Protein AF-A0A928YFD0-F1 (afdb_monomer_lite)

Structure (mmCIF, N/CA/C/O backbone):
data_AF-A0A928YFD0-F1
#
_entry.id   AF-A0A928YFD0-F1
#
loop_
_atom_site.group_PDB
_atom_site.id
_atom_site.type_symbol
_atom_site.label_atom_id
_atom_site.label_alt_id
_atom_site.label_comp_id
_atom_site.label_asym_id
_atom_site.label_entity_id
_atom_site.label_seq_id
_atom_site.pdbx_PDB_ins_code
_atom_site.Cartn_x
_atom_site.Cartn_y
_atom_site.Cartn_z
_atom_site.occupancy
_atom_site.B_iso_or_equiv
_atom_site.auth_seq_id
_atom_site.auth_comp_id
_atom_site.auth_asym_id
_atom_site.auth_atom_id
_atom_site.pdbx_PDB_model_num
ATOM 1 N N . MET A 1 1 ? -4.974 10.019 -12.663 1.00 79.12 1 MET A N 1
ATOM 2 C CA . MET A 1 1 ? -3.535 9.617 -12.664 1.00 79.12 1 MET A CA 1
ATOM 3 C C . MET A 1 1 ? -2.665 10.546 -11.810 1.00 79.12 1 MET A C 1
ATOM 5 O O . MET A 1 1 ? -2.589 11.737 -12.089 1.00 79.12 1 MET A O 1
ATOM 9 N N . LEU A 1 2 ? -1.956 10.011 -10.811 1.00 86.56 2 LEU A N 1
ATOM 10 C CA . LEU A 1 2 ? -1.112 10.767 -9.872 1.00 86.56 2 LEU A CA 1
ATOM 11 C C . LEU A 1 2 ? 0.348 10.316 -9.933 1.00 86.56 2 LEU A C 1
ATOM 13 O O . LEU A 1 2 ? 0.628 9.121 -9.943 1.00 86.56 2 LEU A O 1
ATOM 17 N N . ARG A 1 3 ? 1.302 11.253 -9.910 1.00 89.12 3 ARG A N 1
ATOM 18 C CA . ARG A 1 3 ? 2.733 10.918 -9.855 1.00 89.12 3 ARG A CA 1
ATOM 19 C C . ARG A 1 3 ? 3.267 11.032 -8.433 1.00 89.12 3 ARG A C 1
ATOM 21 O O . ARG A 1 3 ? 3.306 12.124 -7.868 1.00 89.12 3 ARG A O 1
ATOM 28 N N . VAL A 1 4 ? 3.721 9.910 -7.876 1.00 86.94 4 VAL A N 1
ATOM 29 C CA . VAL A 1 4 ? 4.256 9.832 -6.512 1.00 86.94 4 VAL A CA 1
ATOM 30 C C . VAL A 1 4 ? 5.444 8.870 -6.463 1.00 86.94 4 VAL A C 1
ATOM 32 O O . VAL A 1 4 ? 5.404 7.786 -7.037 1.00 86.94 4 VAL A O 1
ATOM 35 N N . GLY A 1 5 ? 6.534 9.271 -5.798 1.00 78.81 5 GLY A N 1
ATOM 36 C CA . GLY A 1 5 ? 7.722 8.420 -5.628 1.00 78.81 5 GLY A CA 1
ATOM 37 C C . GLY A 1 5 ? 8.391 7.996 -6.942 1.00 78.81 5 GLY A C 1
ATOM 38 O O . GLY A 1 5 ? 9.007 6.939 -7.001 1.00 78.81 5 GLY A O 1
ATOM 39 N N . GLY A 1 6 ? 8.234 8.791 -8.006 1.00 85.38 6 GLY A N 1
ATOM 40 C CA . GLY A 1 6 ? 8.763 8.482 -9.338 1.00 85.38 6 GLY A CA 1
ATOM 41 C C . GLY A 1 6 ? 7.890 7.543 -10.179 1.00 85.38 6 GLY A C 1
ATOM 42 O O . GLY A 1 6 ? 8.247 7.278 -11.323 1.00 85.38 6 GLY A O 1
ATOM 43 N N . ARG A 1 7 ? 6.741 7.086 -9.664 1.00 87.06 7 ARG A N 1
ATOM 44 C CA . ARG A 1 7 ? 5.787 6.216 -10.370 1.00 87.06 7 ARG A CA 1
ATOM 45 C C . ARG A 1 7 ? 4.456 6.922 -10.618 1.00 87.06 7 ARG A C 1
ATOM 47 O O . ARG A 1 7 ? 4.135 7.908 -9.956 1.00 87.06 7 ARG A O 1
ATOM 54 N N . ILE A 1 8 ? 3.706 6.409 -11.590 1.00 89.75 8 ILE A N 1
ATOM 55 C CA . ILE A 1 8 ? 2.356 6.868 -11.920 1.00 89.75 8 ILE A CA 1
ATOM 56 C C . ILE A 1 8 ? 1.364 5.887 -11.302 1.00 89.75 8 ILE A C 1
ATOM 58 O O . ILE A 1 8 ? 1.411 4.690 -11.572 1.00 89.75 8 ILE A O 1
ATOM 62 N N . PHE A 1 9 ? 0.476 6.414 -10.473 1.00 89.81 9 PHE A N 1
ATOM 63 C CA . PHE A 1 9 ? -0.692 5.733 -9.949 1.00 89.81 9 PHE A CA 1
ATOM 64 C C . PHE A 1 9 ? -1.865 6.081 -10.859 1.00 89.81 9 PHE A C 1
ATOM 66 O O . PHE A 1 9 ? -2.338 7.221 -10.865 1.00 89.81 9 PHE A O 1
ATOM 73 N N . SER A 1 10 ? -2.284 5.127 -11.689 1.00 90.81 10 SER A N 1
ATOM 74 C CA . SER A 1 10 ? -3.510 5.278 -12.467 1.00 90.81 10 SER A CA 1
ATOM 75 C C . SER A 1 10 ? -4.729 5.199 -11.556 1.00 90.81 10 SER A C 1
ATOM 77 O O . SER A 1 10 ? -4.655 4.710 -10.426 1.00 90.81 10 SER A O 1
ATOM 79 N N . ASP A 1 11 ? -5.859 5.671 -12.063 1.00 89.25 11 ASP A N 1
ATOM 80 C CA . ASP A 1 11 ? -7.109 5.658 -11.312 1.00 89.25 11 ASP A CA 1
ATOM 81 C C . ASP A 1 11 ? -7.559 4.211 -11.021 1.00 89.25 11 ASP A C 1
ATOM 83 O O . ASP A 1 11 ? -8.072 3.938 -9.939 1.00 89.25 11 ASP A O 1
ATOM 87 N N . ASP A 1 12 ? -7.220 3.246 -11.888 1.00 90.00 12 ASP A N 1
ATOM 88 C CA . ASP A 1 12 ? -7.400 1.807 -11.633 1.00 90.00 12 ASP A CA 1
ATOM 89 C C . ASP A 1 12 ? -6.579 1.299 -10.443 1.00 90.00 12 ASP A C 1
ATOM 91 O O . ASP A 1 12 ? -7.076 0.528 -9.621 1.00 90.00 12 ASP A O 1
ATOM 95 N N . VAL A 1 13 ? -5.318 1.734 -10.324 1.00 89.25 13 VAL A N 1
ATOM 96 C CA . VAL A 1 13 ? -4.456 1.3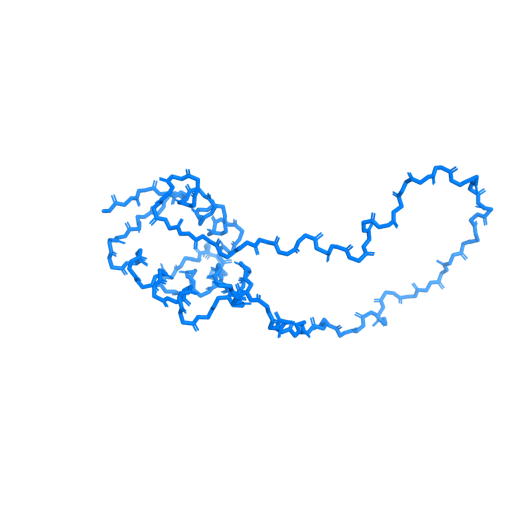50 -9.195 1.00 89.25 13 VAL A CA 1
ATOM 97 C C . VAL A 1 13 ? -5.000 1.945 -7.900 1.00 89.25 13 VAL A C 1
ATOM 99 O O . VAL A 1 13 ? -5.044 1.251 -6.886 1.00 89.25 13 VAL A O 1
ATOM 102 N N . ILE A 1 14 ? -5.447 3.202 -7.931 1.00 89.69 14 ILE A N 1
ATOM 103 C CA . ILE A 1 14 ? -6.050 3.882 -6.776 1.00 89.69 14 ILE A CA 1
ATOM 104 C C . ILE A 1 14 ? -7.347 3.181 -6.363 1.00 89.69 14 ILE A C 1
ATOM 106 O O . ILE A 1 14 ? -7.533 2.882 -5.183 1.00 89.69 14 ILE A O 1
ATOM 110 N N . LYS A 1 15 ? -8.214 2.853 -7.326 1.00 90.31 15 LYS A N 1
ATOM 111 C CA . LYS A 1 15 ? -9.460 2.119 -7.088 1.00 90.31 15 LYS A CA 1
ATOM 112 C C . LYS A 1 15 ? -9.186 0.753 -6.464 1.00 90.31 15 LYS A C 1
ATOM 114 O O . LYS A 1 15 ? -9.728 0.447 -5.406 1.00 90.31 15 LYS A O 1
ATOM 119 N N . ARG A 1 16 ? -8.278 -0.029 -7.055 1.00 91.56 16 ARG A N 1
ATOM 120 C CA . ARG A 1 16 ? -7.877 -1.346 -6.539 1.00 91.56 16 ARG A CA 1
ATOM 121 C C . ARG A 1 16 ? -7.303 -1.258 -5.126 1.00 91.56 16 ARG A C 1
ATOM 123 O O . ARG A 1 16 ? -7.573 -2.120 -4.289 1.00 91.56 16 ARG A O 1
ATOM 130 N N . LEU A 1 17 ? -6.513 -0.223 -4.850 1.00 89.44 17 LEU A N 1
ATOM 131 C CA . LEU A 1 17 ? -5.947 0.014 -3.529 1.00 89.44 17 LEU A CA 1
ATOM 132 C C . LEU A 1 17 ? -7.048 0.299 -2.505 1.00 89.44 17 LEU A C 1
ATOM 134 O O . LEU A 1 17 ? -7.080 -0.347 -1.459 1.00 89.44 17 LEU A O 1
ATOM 138 N N . SER A 1 18 ? -7.971 1.204 -2.827 1.00 88.12 18 SER A N 1
ATOM 139 C CA . SER A 1 18 ? -9.117 1.536 -1.976 1.00 88.12 18 SER A CA 1
ATOM 140 C C . SER A 1 18 ? -10.010 0.321 -1.713 1.00 88.12 18 SER A C 1
ATOM 142 O O . SER A 1 18 ? -10.350 0.060 -0.562 1.00 88.12 18 SER A O 1
ATOM 144 N N . GLU A 1 19 ? -10.316 -0.478 -2.737 1.00 89.75 19 GLU A N 1
ATOM 145 C CA . GLU A 1 19 ? -11.061 -1.737 -2.590 1.00 89.75 19 GLU A CA 1
ATOM 146 C C . GLU A 1 19 ? -10.341 -2.728 -1.672 1.00 89.75 19 GLU A C 1
ATOM 148 O O . GLU A 1 19 ? -10.974 -3.398 -0.862 1.00 89.75 19 GLU A O 1
ATOM 153 N N . THR A 1 20 ? -9.015 -2.821 -1.768 1.00 89.06 20 THR A N 1
ATOM 154 C CA . THR A 1 20 ? -8.225 -3.730 -0.923 1.00 89.06 20 THR A CA 1
ATOM 155 C C . THR A 1 20 ? -8.236 -3.284 0.536 1.00 89.06 20 THR A C 1
ATOM 157 O O . THR A 1 20 ? -8.384 -4.113 1.427 1.00 89.06 20 THR A O 1
ATOM 160 N N . ILE A 1 21 ? -8.143 -1.976 0.792 1.00 85.94 21 ILE A N 1
ATOM 161 C CA . ILE A 1 21 ? -8.263 -1.430 2.151 1.00 85.94 21 ILE A CA 1
ATOM 162 C C . ILE A 1 21 ? -9.665 -1.668 2.718 1.00 85.94 21 ILE A C 1
ATOM 164 O O . ILE A 1 21 ? -9.793 -1.987 3.896 1.00 85.94 21 ILE A O 1
ATOM 168 N N . GLN A 1 22 ? -10.710 -1.528 1.898 1.00 84.62 22 GLN A N 1
ATOM 169 C CA . GLN A 1 22 ? -12.088 -1.786 2.322 1.00 84.62 22 GLN A CA 1
ATOM 170 C C . GLN A 1 22 ? -12.342 -3.270 2.603 1.00 84.62 22 GLN A C 1
ATOM 172 O O . GLN A 1 22 ? -13.028 -3.593 3.568 1.00 84.62 22 GLN A O 1
ATOM 177 N N . LYS A 1 23 ? -11.780 -4.170 1.787 1.00 86.00 23 LYS A N 1
ATOM 178 C CA . LYS A 1 23 ? -11.885 -5.624 1.982 1.00 86.00 23 LYS A CA 1
ATOM 179 C C . LYS A 1 23 ? -11.131 -6.096 3.221 1.00 86.00 23 LYS A C 1
ATOM 181 O O . LYS A 1 23 ? -11.613 -6.971 3.929 1.00 86.00 23 LYS A O 1
ATOM 186 N N . GLU A 1 24 ? -9.960 -5.521 3.482 1.00 82.81 24 GLU A N 1
ATOM 187 C CA . GLU A 1 24 ? -9.087 -5.919 4.586 1.00 82.81 24 GLU A CA 1
ATOM 188 C C . GLU A 1 24 ? -8.640 -4.695 5.409 1.00 82.81 24 GLU A C 1
ATOM 190 O O . GLU A 1 24 ? -7.482 -4.274 5.340 1.00 82.81 24 GLU A O 1
ATOM 195 N N . PRO A 1 25 ? -9.517 -4.117 6.249 1.00 73.25 25 PRO A N 1
ATOM 196 C CA . PRO A 1 25 ? -9.170 -2.946 7.060 1.00 73.25 25 PRO A CA 1
ATOM 197 C C . PRO A 1 25 ? -8.086 -3.244 8.113 1.00 73.25 25 PRO A C 1
ATOM 199 O O . PRO A 1 25 ? -7.347 -2.344 8.517 1.00 73.25 25 PRO A O 1
ATOM 202 N N . CYS A 1 26 ? -7.936 -4.512 8.518 1.00 73.44 26 CYS A N 1
ATOM 203 C CA . CYS A 1 26 ? -6.861 -4.996 9.396 1.00 73.44 26 CYS A CA 1
ATOM 204 C C . CYS A 1 26 ? -5.508 -5.168 8.678 1.00 73.44 26 CYS A C 1
ATOM 206 O O . CYS A 1 26 ? -4.505 -5.524 9.308 1.00 73.44 26 CYS A O 1
ATOM 208 N N . LEU A 1 27 ? -5.435 -4.924 7.366 1.00 80.00 27 LEU A N 1
ATOM 209 C CA . LEU A 1 27 ? -4.203 -5.100 6.616 1.00 80.00 27 LEU A CA 1
ATOM 210 C C . LEU A 1 27 ? -3.142 -4.100 7.087 1.00 80.00 27 LEU A C 1
ATOM 212 O O . LEU A 1 27 ? -3.270 -2.879 6.965 1.00 80.00 27 LEU A O 1
ATOM 216 N N . SER A 1 28 ? -2.029 -4.625 7.602 1.00 79.19 28 SER A N 1
ATOM 217 C CA . SER A 1 28 ? -0.909 -3.772 7.997 1.00 79.19 28 SER A CA 1
ATOM 218 C C . SER A 1 28 ? -0.396 -2.962 6.800 1.00 79.19 28 SER A C 1
ATOM 220 O O . SER A 1 28 ? -0.250 -3.485 5.691 1.00 79.19 28 SER A O 1
ATO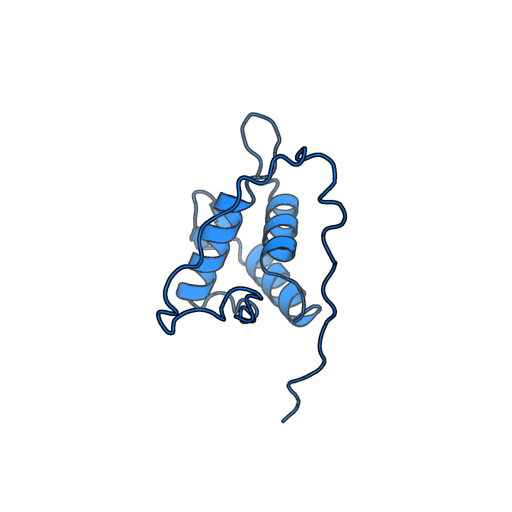M 222 N N . ARG A 1 29 ? 0.010 -1.708 7.042 1.00 81.00 29 ARG A N 1
ATOM 223 C CA . ARG A 1 29 ? 0.614 -0.849 6.003 1.00 81.00 29 ARG A CA 1
ATOM 224 C C . ARG A 1 29 ? 1.811 -1.503 5.298 1.00 81.00 29 ARG A C 1
ATOM 226 O O . ARG A 1 29 ? 2.085 -1.169 4.153 1.00 81.00 29 ARG A O 1
ATOM 233 N N . ARG A 1 30 ? 2.511 -2.432 5.968 1.00 83.81 30 ARG A N 1
ATOM 234 C CA . ARG A 1 30 ? 3.627 -3.206 5.397 1.00 83.81 30 ARG A CA 1
ATOM 235 C C . ARG A 1 30 ? 3.153 -4.254 4.385 1.00 83.81 30 ARG A C 1
ATOM 237 O O . ARG A 1 30 ? 3.725 -4.347 3.304 1.00 83.81 30 ARG A O 1
ATOM 244 N N . LYS A 1 31 ? 2.111 -5.026 4.720 1.00 85.62 31 LYS A N 1
ATOM 245 C CA . LYS A 1 31 ? 1.506 -5.987 3.781 1.00 85.62 31 LYS A CA 1
ATOM 246 C C . LYS A 1 31 ? 0.919 -5.244 2.576 1.00 85.62 31 LYS A C 1
ATOM 248 O O . LYS A 1 31 ? 1.225 -5.609 1.447 1.00 85.62 31 LYS A O 1
ATOM 253 N N . LEU A 1 32 ? 0.211 -4.135 2.810 1.00 87.88 32 LEU A N 1
ATOM 254 C CA . LEU A 1 32 ? -0.320 -3.290 1.737 1.00 87.88 32 LEU A CA 1
ATOM 255 C C . LEU A 1 32 ? 0.785 -2.751 0.812 1.00 87.88 32 LEU A C 1
ATOM 257 O O . LEU A 1 32 ? 0.667 -2.876 -0.402 1.00 87.88 32 LEU A O 1
ATOM 261 N N . SER A 1 33 ? 1.887 -2.207 1.352 1.00 87.75 33 SER A N 1
ATOM 262 C CA . SER A 1 33 ? 2.992 -1.714 0.512 1.00 87.75 33 SER A CA 1
ATOM 263 C C . SER A 1 33 ? 3.624 -2.809 -0.339 1.00 87.75 33 SER A C 1
ATOM 265 O O . SER A 1 33 ? 4.018 -2.550 -1.471 1.00 87.75 33 SER A O 1
ATOM 267 N N . ARG A 1 34 ? 3.706 -4.036 0.184 1.00 88.81 34 ARG A N 1
ATOM 268 C CA . ARG A 1 34 ? 4.240 -5.171 -0.566 1.00 88.81 34 ARG A CA 1
ATOM 269 C C . ARG A 1 34 ? 3.317 -5.570 -1.718 1.00 88.81 34 ARG A C 1
ATOM 271 O O . ARG A 1 34 ? 3.800 -5.698 -2.835 1.00 88.81 34 ARG A O 1
ATOM 278 N N . LEU A 1 35 ? 2.010 -5.678 -1.469 1.00 90.62 35 LEU A N 1
ATOM 279 C CA . LEU A 1 35 ? 1.022 -5.972 -2.512 1.00 90.62 35 LEU A CA 1
ATOM 280 C C . LEU A 1 35 ? 1.044 -4.921 -3.626 1.00 90.62 35 LEU A C 1
ATOM 282 O O . LEU A 1 35 ? 1.096 -5.268 -4.800 1.00 90.62 35 LEU A O 1
ATOM 286 N N . VAL A 1 36 ? 1.078 -3.635 -3.267 1.00 90.06 36 VAL A N 1
ATOM 287 C CA . VAL A 1 36 ? 1.134 -2.545 -4.252 1.00 90.06 36 VAL A CA 1
ATOM 288 C C . VAL A 1 36 ? 2.450 -2.571 -5.035 1.00 90.06 36 VAL A C 1
ATOM 290 O O . VAL A 1 36 ? 2.438 -2.386 -6.252 1.00 90.06 36 VAL A O 1
ATOM 293 N N . CYS A 1 37 ? 3.580 -2.845 -4.371 1.00 90.94 37 CYS A N 1
ATOM 294 C CA . CYS A 1 37 ? 4.851 -3.083 -5.054 1.00 90.94 37 CYS A CA 1
ATOM 295 C C . CYS A 1 37 ? 4.746 -4.223 -6.073 1.00 90.94 37 CYS A C 1
ATOM 297 O O . CYS A 1 37 ? 5.282 -4.093 -7.165 1.00 90.94 37 CYS A O 1
ATOM 299 N N . GLU A 1 38 ? 4.078 -5.324 -5.735 1.00 91.12 38 GLU A N 1
ATOM 300 C CA . GLU A 1 38 ? 3.904 -6.467 -6.635 1.00 91.12 38 GLU A CA 1
ATOM 301 C C . GLU A 1 38 ? 2.969 -6.131 -7.809 1.00 91.12 38 GLU A C 1
ATOM 303 O O . GLU A 1 38 ? 3.308 -6.421 -8.952 1.00 91.12 38 GLU A O 1
ATOM 308 N N . TRP A 1 39 ? 1.844 -5.445 -7.572 1.00 91.69 39 TRP A N 1
ATOM 309 C CA . TRP A 1 39 ? 0.899 -5.060 -8.634 1.00 91.69 39 TRP A CA 1
ATOM 310 C C . TRP A 1 39 ? 1.502 -4.126 -9.679 1.00 91.69 39 TRP A C 1
ATOM 312 O O . TRP A 1 39 ? 1.138 -4.196 -10.849 1.00 91.69 39 TRP A O 1
ATOM 322 N N . MET A 1 40 ? 2.390 -3.232 -9.250 1.00 88.56 40 MET A N 1
ATOM 323 C CA . MET A 1 40 ? 3.039 -2.250 -10.121 1.00 88.56 40 MET A CA 1
ATOM 324 C C . MET A 1 40 ? 4.402 -2.718 -10.649 1.00 88.56 40 MET A C 1
ATOM 326 O O . MET A 1 40 ? 5.117 -1.917 -11.256 1.00 88.56 40 MET A O 1
ATOM 330 N N . ASP A 1 41 ? 4.786 -3.963 -10.345 1.00 89.69 41 ASP A N 1
ATOM 331 C CA . ASP A 1 41 ? 6.132 -4.513 -10.536 1.00 89.69 41 ASP A CA 1
ATOM 332 C C . ASP A 1 41 ? 7.239 -3.527 -10.110 1.00 89.69 41 ASP A C 1
ATOM 334 O O . ASP A 1 41 ? 8.226 -3.251 -10.797 1.00 89.69 41 ASP A O 1
ATOM 338 N N . TRP A 1 42 ? 7.036 -2.909 -8.946 1.00 90.69 42 TRP A N 1
ATOM 339 C CA . TRP A 1 42 ? 7.914 -1.879 -8.417 1.00 90.69 42 TRP A CA 1
ATOM 340 C C . TRP A 1 42 ? 9.141 -2.508 -7.755 1.00 90.69 42 TRP A C 1
ATOM 342 O O . TRP A 1 42 ? 9.236 -2.654 -6.529 1.00 90.69 42 TRP A O 1
ATOM 352 N N . ARG A 1 43 ? 10.112 -2.845 -8.603 1.00 90.75 43 ARG A N 1
ATOM 353 C CA . ARG A 1 43 ? 11.386 -3.470 -8.241 1.00 90.75 43 ARG A CA 1
ATOM 354 C C . ARG A 1 43 ? 12.578 -2.550 -8.495 1.00 90.75 43 ARG A C 1
ATOM 356 O O . ARG A 1 43 ? 12.503 -1.602 -9.272 1.00 90.75 43 ARG A O 1
ATOM 363 N N . ASN A 1 44 ? 13.674 -2.808 -7.786 1.00 87.25 44 ASN A N 1
ATOM 364 C CA . ASN A 1 44 ? 14.966 -2.177 -8.044 1.00 87.25 44 ASN A CA 1
ATOM 365 C C . ASN A 1 44 ? 15.725 -2.906 -9.171 1.00 87.25 44 ASN A C 1
ATOM 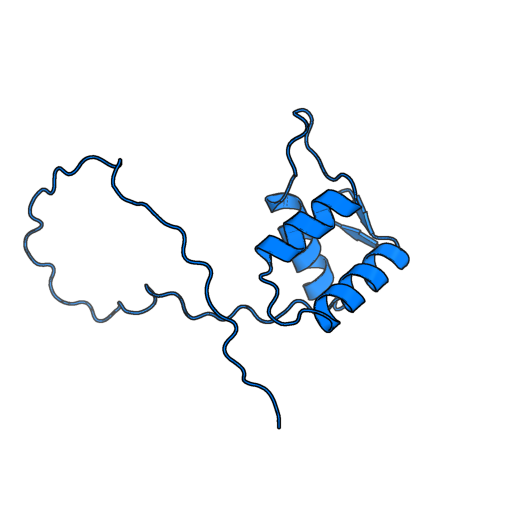367 O O . ASN A 1 44 ? 15.274 -3.937 -9.663 1.00 87.25 44 ASN A O 1
ATOM 371 N N . GLN A 1 45 ? 16.915 -2.408 -9.524 1.00 84.81 45 GLN A N 1
ATOM 372 C CA . GLN A 1 45 ? 17.795 -3.015 -10.537 1.00 84.81 45 GLN A CA 1
ATOM 373 C C . GLN A 1 45 ? 18.135 -4.492 -10.254 1.00 84.81 45 GLN A C 1
ATOM 375 O O . GLN A 1 45 ? 18.395 -5.257 -11.172 1.00 84.81 45 GLN A O 1
ATOM 380 N N . ALA A 1 46 ? 18.120 -4.897 -8.981 1.00 88.06 46 ALA A N 1
ATOM 381 C CA . ALA A 1 46 ? 18.378 -6.264 -8.537 1.00 88.06 46 ALA A CA 1
ATOM 382 C C . ALA A 1 46 ? 17.102 -7.132 -8.453 1.00 88.06 46 ALA A C 1
ATOM 384 O O . ALA A 1 46 ? 17.132 -8.208 -7.861 1.00 88.06 46 ALA A O 1
ATOM 385 N N . GLY A 1 47 ? 15.957 -6.656 -8.959 1.00 86.81 47 GLY A N 1
ATOM 386 C CA . GLY A 1 47 ? 14.682 -7.385 -8.953 1.00 86.81 47 GLY A CA 1
ATOM 387 C C . GLY A 1 47 ? 13.975 -7.459 -7.591 1.00 86.81 47 GLY A C 1
ATOM 388 O O . GLY A 1 47 ? 12.940 -8.117 -7.458 1.00 86.81 47 GLY A O 1
ATOM 389 N N . ARG A 1 48 ? 14.485 -6.780 -6.558 1.00 87.44 48 ARG A N 1
ATOM 390 C CA . ARG A 1 48 ? 13.876 -6.747 -5.218 1.00 87.44 48 ARG A CA 1
ATOM 391 C C . ARG A 1 48 ? 12.790 -5.679 -5.141 1.00 87.44 48 ARG A C 1
ATOM 393 O O . ARG A 1 48 ? 12.977 -4.576 -5.653 1.00 87.44 48 ARG A O 1
ATOM 400 N N . LEU A 1 49 ? 11.685 -5.984 -4.459 1.00 87.81 49 LEU A N 1
ATOM 401 C CA . LEU A 1 49 ? 10.588 -5.033 -4.250 1.00 87.81 49 LEU A CA 1
ATOM 402 C C . LEU A 1 49 ? 11.080 -3.793 -3.493 1.00 87.81 49 LEU A C 1
ATOM 404 O O . LEU A 1 49 ? 11.758 -3.897 -2.469 1.00 87.81 49 LEU A O 1
ATOM 408 N N . GLN A 1 50 ? 10.705 -2.606 -3.968 1.00 88.62 50 GLN A N 1
ATOM 409 C CA . GLN A 1 50 ? 11.050 -1.340 -3.317 1.00 88.62 50 GLN A CA 1
ATOM 410 C C . GLN A 1 50 ? 10.029 -0.959 -2.232 1.00 88.62 50 GLN A C 1
ATOM 412 O O . GLN A 1 50 ? 9.463 0.135 -2.257 1.00 88.62 50 GLN A O 1
ATOM 417 N N . GLU A 1 51 ? 9.816 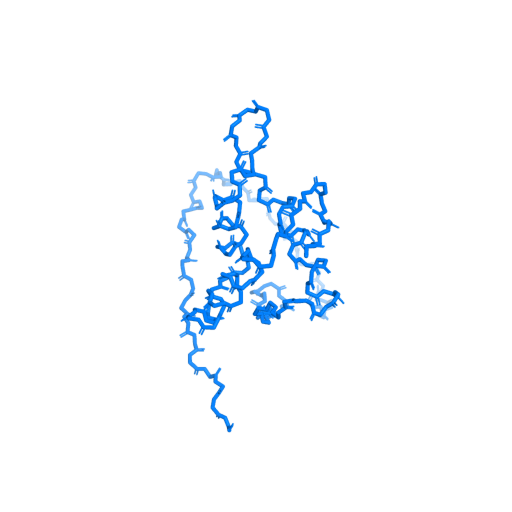-1.846 -1.251 1.00 84.75 51 GLU A N 1
ATOM 418 C CA . GLU A 1 51 ? 8.788 -1.694 -0.201 1.00 84.75 51 GLU A CA 1
ATOM 419 C C . GLU A 1 51 ? 8.877 -0.344 0.528 1.00 84.75 51 GLU A C 1
ATOM 421 O O . GLU A 1 51 ? 7.863 0.308 0.778 1.00 84.75 51 GLU A O 1
ATOM 426 N N . MET A 1 52 ? 10.094 0.118 0.832 1.00 85.12 52 MET A N 1
ATOM 427 C CA . MET A 1 52 ? 10.318 1.392 1.526 1.00 85.12 52 MET A CA 1
ATOM 428 C C . MET A 1 52 ? 9.894 2.605 0.685 1.00 85.12 52 MET A C 1
ATOM 430 O O . MET A 1 52 ? 9.284 3.536 1.217 1.00 85.12 52 MET A O 1
ATOM 434 N N . SER A 1 53 ? 10.181 2.593 -0.619 1.00 87.00 53 SER A N 1
ATOM 435 C CA . SER A 1 53 ? 9.779 3.659 -1.547 1.00 87.00 53 SER A CA 1
ATOM 436 C C . SER A 1 53 ? 8.272 3.644 -1.781 1.00 87.00 53 SER A C 1
ATOM 438 O O . SER A 1 53 ? 7.633 4.694 -1.722 1.00 87.00 53 SER A O 1
ATOM 440 N N . CYS A 1 54 ? 7.687 2.458 -1.955 1.00 89.62 54 CYS A N 1
ATOM 441 C CA . CYS A 1 54 ? 6.246 2.311 -2.113 1.00 89.62 54 CYS A CA 1
ATOM 442 C C . CYS A 1 54 ? 5.499 2.766 -0.861 1.00 89.62 54 CYS A C 1
ATOM 444 O O . CYS A 1 54 ? 4.573 3.563 -0.960 1.00 89.62 54 CYS A O 1
ATOM 446 N N . ARG A 1 55 ? 5.957 2.387 0.339 1.00 87.69 55 ARG A N 1
ATOM 447 C CA . ARG A 1 55 ? 5.359 2.865 1.591 1.00 87.69 55 ARG A CA 1
ATOM 448 C C . ARG A 1 55 ? 5.378 4.392 1.694 1.00 87.69 55 ARG A C 1
ATOM 450 O O . ARG A 1 55 ? 4.388 4.970 2.134 1.00 87.69 55 ARG A O 1
ATOM 457 N N . LYS A 1 56 ? 6.468 5.054 1.285 1.00 89.38 56 LYS A N 1
ATOM 458 C CA . LYS A 1 56 ? 6.523 6.526 1.221 1.00 89.38 56 LYS A CA 1
ATOM 459 C C . LYS A 1 56 ? 5.513 7.086 0.220 1.00 89.38 56 LYS A C 1
ATOM 461 O O . LYS A 1 56 ? 4.847 8.064 0.538 1.00 89.38 56 LYS A O 1
ATOM 466 N N . ALA A 1 57 ? 5.368 6.456 -0.944 1.00 89.94 57 ALA A N 1
ATOM 467 C CA . ALA A 1 57 ? 4.394 6.881 -1.941 1.00 89.94 57 ALA A CA 1
ATOM 468 C C . ALA A 1 57 ? 2.946 6.725 -1.456 1.00 89.94 57 ALA A C 1
ATOM 470 O O . ALA A 1 57 ? 2.148 7.641 -1.610 1.00 89.94 57 ALA A O 1
ATOM 471 N N . LEU A 1 58 ? 2.624 5.618 -0.785 1.00 88.88 58 LEU A N 1
ATOM 472 C CA . LEU A 1 58 ? 1.309 5.415 -0.180 1.00 88.88 58 LEU A CA 1
ATOM 473 C C . LEU A 1 58 ? 1.006 6.455 0.904 1.00 88.88 58 LEU A C 1
ATOM 475 O O . LEU A 1 58 ? -0.095 6.988 0.949 1.00 88.88 58 LEU A O 1
ATOM 479 N N . LEU A 1 59 ? 1.984 6.783 1.755 1.00 88.81 59 LEU A N 1
ATOM 480 C CA . LEU A 1 59 ? 1.829 7.842 2.760 1.00 88.81 59 LEU A CA 1
ATOM 481 C C . LEU A 1 59 ? 1.603 9.219 2.130 1.00 88.81 59 LEU A C 1
ATOM 483 O O . LEU A 1 59 ? 0.880 10.037 2.685 1.00 88.81 59 LEU A O 1
ATOM 487 N N . GLU A 1 60 ? 2.238 9.490 0.996 1.00 89.06 60 GLU A N 1
ATOM 488 C CA . GLU A 1 60 ? 2.048 10.742 0.271 1.00 89.06 60 GLU A CA 1
ATOM 489 C C . GLU A 1 60 ? 0.657 10.812 -0.380 1.00 89.06 60 GLU A C 1
ATOM 491 O O . GLU A 1 60 ? 0.012 11.853 -0.309 1.00 89.06 60 GLU A O 1
ATOM 496 N N . LEU A 1 61 ? 0.149 9.706 -0.935 1.00 87.88 61 LEU A N 1
ATOM 497 C CA . LEU A 1 61 ? -1.230 9.625 -1.438 1.00 87.88 61 LEU A CA 1
ATOM 498 C C . LEU A 1 61 ? -2.268 9.815 -0.317 1.00 87.88 61 LEU A C 1
ATOM 500 O O . LEU A 1 61 ? -3.251 10.527 -0.505 1.00 87.88 61 LEU A O 1
ATOM 504 N N . ASP A 1 62 ? -2.017 9.242 0.862 1.00 88.19 62 ASP A N 1
ATOM 505 C CA . ASP A 1 62 ? -2.840 9.422 2.068 1.00 88.19 62 ASP A CA 1
ATOM 506 C C . ASP A 1 62 ? -2.855 10.885 2.538 1.00 88.19 62 ASP A C 1
ATOM 508 O O . ASP A 1 62 ? -3.908 11.459 2.805 1.00 88.19 62 ASP A O 1
ATOM 512 N N . ARG A 1 63 ? -1.691 11.550 2.539 1.00 86.12 63 ARG A N 1
ATOM 513 C CA . ARG A 1 63 ? -1.585 12.989 2.848 1.00 86.12 63 ARG A CA 1
ATOM 514 C C . ARG A 1 63 ? -2.333 13.869 1.854 1.00 86.12 63 ARG A C 1
ATOM 516 O O . ARG A 1 63 ? -2.875 14.897 2.251 1.00 86.12 63 ARG A O 1
ATOM 523 N N . ARG A 1 64 ? -2.369 13.465 0.583 1.00 85.88 64 ARG A N 1
ATOM 524 C CA . ARG A 1 64 ? -3.138 14.136 -0.474 1.00 85.88 64 ARG A CA 1
ATOM 525 C C . ARG A 1 64 ? -4.636 13.827 -0.416 1.00 85.88 64 ARG A C 1
ATOM 527 O O . ARG A 1 64 ? -5.383 14.444 -1.162 1.00 85.88 64 ARG A O 1
ATOM 534 N N . LYS A 1 65 ? -5.077 12.944 0.493 1.00 85.25 65 LYS A N 1
ATOM 535 C CA . LYS A 1 65 ? -6.468 12.478 0.652 1.00 85.25 65 LYS A CA 1
ATOM 536 C C . LYS A 1 65 ? -7.021 11.727 -0.566 1.00 85.25 65 LYS A C 1
ATOM 538 O O . LYS A 1 65 ? -8.230 11.638 -0.738 1.00 85.25 65 LYS A O 1
ATOM 543 N N . GLU A 1 66 ? -6.133 11.166 -1.380 1.00 86.38 66 GLU A N 1
ATOM 544 C CA . GLU A 1 66 ? -6.484 10.387 -2.578 1.00 86.38 66 GLU A CA 1
ATOM 545 C C . GLU A 1 66 ? -6.831 8.938 -2.218 1.00 86.38 66 GLU A C 1
ATOM 547 O O . GLU A 1 66 ? -7.612 8.270 -2.890 1.00 86.38 66 GLU A O 1
ATOM 552 N N . ILE A 1 67 ? -6.248 8.449 -1.121 1.00 84.50 67 ILE A N 1
ATOM 553 C CA . ILE A 1 67 ? -6.533 7.150 -0.510 1.00 84.50 67 ILE A CA 1
ATOM 554 C C . ILE A 1 67 ? -6.630 7.339 1.005 1.00 84.50 67 ILE A C 1
ATOM 556 O O . ILE A 1 67 ? -6.012 8.251 1.546 1.00 84.50 67 ILE A O 1
ATOM 560 N N . ASN A 1 68 ? -7.356 6.465 1.701 1.00 80.81 68 ASN A N 1
ATOM 561 C CA . ASN A 1 68 ? -7.405 6.459 3.166 1.00 80.81 68 ASN A CA 1
ATOM 562 C C . ASN A 1 68 ? -6.671 5.228 3.689 1.00 80.81 68 ASN A C 1
ATOM 564 O O . ASN A 1 68 ? -7.208 4.124 3.644 1.00 80.81 68 ASN A O 1
ATOM 568 N N . LEU A 1 69 ? -5.441 5.391 4.177 1.00 79.56 69 LEU A N 1
ATOM 569 C CA . LEU A 1 69 ? -4.690 4.275 4.746 1.00 79.56 69 LEU A CA 1
ATOM 570 C C . LEU A 1 69 ? -5.252 3.864 6.114 1.00 79.56 69 LEU A C 1
ATOM 572 O O . LEU A 1 69 ? -5.577 4.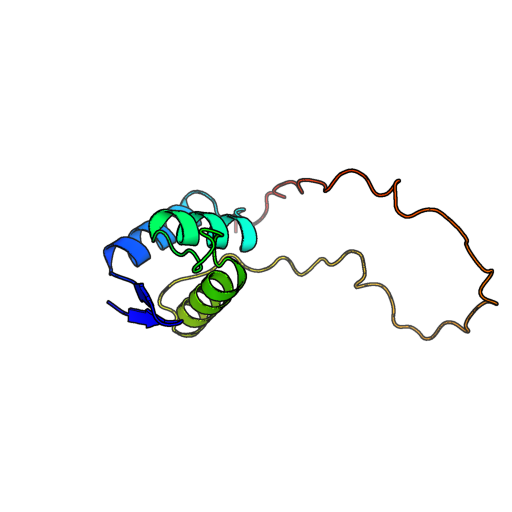732 6.931 1.00 79.56 69 LEU A O 1
ATOM 576 N N . PRO A 1 70 ? -5.252 2.556 6.447 1.00 73.25 70 PRO A N 1
ATOM 577 C CA . PRO A 1 70 ? -5.682 2.100 7.763 1.00 73.25 70 PRO A CA 1
ATOM 578 C C . PRO A 1 70 ? -4.850 2.788 8.853 1.00 73.25 70 PRO A C 1
ATOM 580 O O . PRO A 1 70 ? -3.625 2.974 8.718 1.00 73.25 70 PRO A O 1
ATOM 583 N N . LYS A 1 71 ? -5.527 3.240 9.919 1.00 65.00 71 LYS A N 1
ATOM 584 C CA . LYS A 1 71 ? -4.895 3.943 11.044 1.00 65.00 71 LYS A CA 1
ATOM 585 C C . LYS A 1 71 ? -3.812 3.043 11.639 1.00 65.00 71 LYS A C 1
ATOM 587 O O . LYS A 1 71 ? -4.035 1.866 11.898 1.00 65.00 71 LYS A O 1
ATOM 592 N N . VAL A 1 72 ? -2.611 3.590 11.839 1.00 63.12 72 VAL A N 1
ATOM 593 C CA . VAL A 1 72 ? -1.549 2.843 12.526 1.00 63.12 72 VAL A CA 1
ATOM 594 C C . VAL A 1 72 ? -1.977 2.679 13.971 1.00 63.12 72 VAL A C 1
ATOM 596 O O . VAL A 1 72 ? -2.110 3.677 14.680 1.00 63.12 72 VAL A O 1
ATOM 599 N N . ASN A 1 73 ? -2.162 1.437 14.407 1.00 56.84 73 ASN A N 1
ATOM 600 C CA . ASN A 1 73 ? -2.355 1.161 15.816 1.00 56.84 73 ASN A CA 1
ATOM 601 C C . ASN A 1 73 ? -1.021 1.448 16.523 1.00 56.84 73 ASN A C 1
ATOM 603 O O . ASN A 1 73 ? -0.036 0.738 16.326 1.00 56.84 73 ASN A O 1
ATOM 607 N N . LYS A 1 74 ? -0.938 2.569 17.250 1.00 54.00 74 LYS A N 1
ATOM 608 C CA . LYS A 1 74 ? 0.306 3.067 17.866 1.00 54.00 74 LYS A CA 1
ATOM 609 C C . LYS A 1 74 ? 0.678 2.306 19.144 1.00 54.00 74 LYS A C 1
ATOM 611 O O . LYS A 1 74 ? 1.445 2.832 19.938 1.00 54.00 74 LYS A O 1
ATOM 616 N N . HIS A 1 75 ? 0.177 1.091 19.353 1.00 49.84 75 HIS A N 1
ATOM 617 C CA . HIS A 1 75 ? 0.591 0.261 20.480 1.00 49.84 75 HIS A CA 1
ATOM 618 C C . HIS A 1 75 ? 1.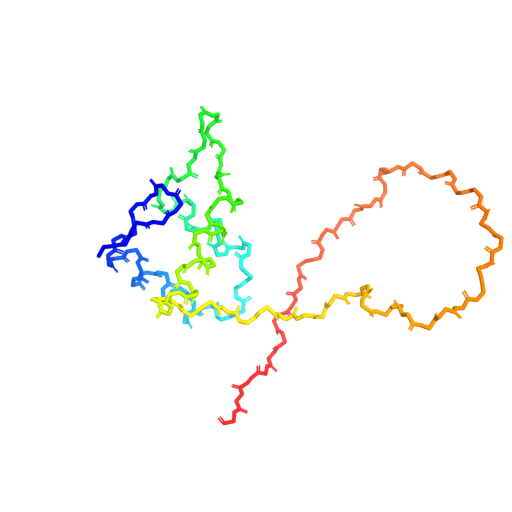966 -0.346 20.198 1.00 49.84 75 HIS A C 1
ATOM 620 O O . HIS A 1 75 ? 2.103 -1.489 19.770 1.00 49.84 75 HIS A O 1
ATOM 626 N N . TYR A 1 76 ? 3.011 0.447 20.418 1.00 55.56 76 TYR A N 1
ATOM 627 C CA . TYR A 1 76 ? 4.359 -0.090 20.509 1.00 55.56 76 TYR A CA 1
ATOM 628 C C . TYR A 1 76 ? 4.522 -0.717 21.893 1.00 55.56 76 TYR A C 1
ATOM 630 O O . TYR A 1 76 ? 4.332 -0.039 22.901 1.00 55.56 76 TYR A O 1
ATOM 638 N N . ALA A 1 77 ? 4.931 -1.986 21.955 1.00 55.75 77 ALA A N 1
ATOM 639 C CA . ALA A 1 77 ? 5.225 -2.664 23.223 1.00 55.75 77 ALA A CA 1
ATOM 640 C C . ALA A 1 77 ? 6.255 -1.897 24.086 1.00 55.75 77 ALA A C 1
ATOM 642 O O . ALA A 1 77 ? 6.237 -1.985 25.307 1.00 55.75 77 ALA A O 1
ATOM 643 N N . PHE A 1 78 ? 7.100 -1.081 23.449 1.00 55.97 78 PHE A N 1
ATOM 644 C CA . PHE A 1 78 ? 8.154 -0.286 24.082 1.00 55.97 78 PHE A CA 1
ATOM 645 C C . PHE A 1 78 ? 7.763 1.171 24.382 1.00 55.97 78 PHE A C 1
ATOM 647 O O . PHE A 1 78 ? 8.619 1.968 24.744 1.00 55.97 78 PHE A O 1
ATOM 654 N N . GLN A 1 79 ? 6.489 1.561 24.247 1.00 51.81 79 GLN A N 1
ATOM 655 C CA . GLN A 1 79 ? 6.053 2.917 24.624 1.00 51.81 79 GLN A CA 1
ATOM 656 C C . GLN A 1 79 ? 5.970 3.143 26.139 1.00 51.81 79 GLN A C 1
ATOM 658 O O . GLN A 1 79 ? 5.812 4.279 26.585 1.00 51.81 79 GLN A O 1
ATOM 663 N N . LYS A 1 80 ? 6.118 2.091 26.947 1.00 54.81 80 LYS A N 1
ATOM 664 C CA . LYS A 1 80 ? 6.393 2.232 28.375 1.00 54.81 80 LYS A CA 1
ATOM 665 C C . LYS A 1 80 ? 7.904 2.347 28.563 1.00 54.81 80 LYS A C 1
ATOM 667 O O . LYS A 1 80 ? 8.538 1.316 28.694 1.00 54.81 80 LYS A O 1
ATOM 672 N N . VAL A 1 81 ? 8.438 3.573 28.550 1.00 50.25 81 VAL A N 1
ATOM 673 C CA . VAL A 1 81 ? 9.342 4.150 29.574 1.00 50.25 81 VAL A CA 1
ATOM 674 C C . VAL A 1 81 ? 9.504 5.653 29.278 1.00 50.25 81 VAL A C 1
ATOM 676 O O . VAL A 1 81 ? 10.081 6.022 28.261 1.00 50.25 81 VAL A O 1
ATOM 679 N N . ASN A 1 82 ? 9.007 6.514 30.177 1.00 46.41 82 ASN A N 1
ATOM 680 C CA . ASN A 1 82 ? 9.794 7.636 30.714 1.00 46.41 82 ASN A CA 1
ATOM 681 C C . ASN A 1 82 ? 9.136 8.215 31.984 1.00 46.41 82 ASN A C 1
ATOM 683 O O . ASN A 1 82 ? 8.494 9.260 31.977 1.00 46.41 82 ASN A O 1
ATOM 687 N N . LYS A 1 83 ? 9.316 7.522 33.110 1.00 51.97 83 LYS A N 1
ATOM 688 C CA . LYS A 1 83 ? 9.769 8.210 34.324 1.00 51.97 83 LYS A CA 1
ATOM 689 C C . LYS A 1 83 ? 11.264 7.893 34.410 1.00 51.97 83 LYS A C 1
ATOM 691 O O . LYS A 1 83 ? 11.584 6.719 34.218 1.00 51.97 83 LYS A O 1
ATOM 696 N N . PRO A 1 84 ? 12.165 8.861 34.639 1.00 48.66 84 PRO A N 1
ATOM 697 C CA . PRO A 1 84 ? 13.558 8.536 34.902 1.00 48.66 84 PRO A CA 1
ATOM 698 C C . PRO A 1 84 ? 13.605 7.746 36.214 1.00 48.66 84 PRO A C 1
ATOM 700 O O . PRO A 1 84 ? 13.438 8.306 37.292 1.00 48.66 84 PRO A O 1
ATOM 703 N N . ALA A 1 85 ? 13.722 6.426 36.104 1.00 59.16 85 ALA A N 1
ATOM 704 C CA . ALA A 1 85 ? 14.103 5.570 37.210 1.00 59.16 85 ALA A CA 1
ATOM 705 C C . ALA A 1 85 ? 15.626 5.469 37.161 1.00 59.16 85 ALA A C 1
ATOM 707 O O . ALA A 1 85 ? 16.194 5.180 36.107 1.00 59.16 85 ALA A O 1
ATOM 708 N N . GLU A 1 86 ? 16.256 5.796 38.282 1.00 59.25 86 GLU A N 1
ATOM 709 C CA . GLU A 1 86 ? 17.694 5.723 38.517 1.00 59.25 86 GLU A CA 1
ATOM 710 C C . GLU A 1 86 ? 18.271 4.414 37.956 1.00 59.25 86 GLU A C 1
ATOM 712 O O . GLU A 1 86 ? 17.737 3.330 38.202 1.00 59.25 86 GLU A O 1
ATOM 717 N N . ALA A 1 87 ? 19.290 4.531 37.101 1.00 56.66 87 ALA A N 1
ATOM 718 C CA . ALA A 1 87 ? 19.795 3.405 36.327 1.00 56.66 87 ALA A CA 1
ATOM 719 C C . ALA A 1 87 ? 20.423 2.349 37.260 1.00 56.66 87 ALA A C 1
ATOM 721 O O . ALA A 1 87 ? 21.346 2.688 38.002 1.00 56.66 87 ALA A O 1
ATOM 722 N N . PRO A 1 88 ? 19.979 1.076 37.229 1.00 63.16 88 PRO A N 1
ATOM 723 C CA . PRO A 1 88 ? 20.676 0.007 37.933 1.00 63.16 88 PRO A CA 1
ATOM 724 C C . PRO A 1 88 ? 22.027 -0.290 37.255 1.00 63.16 88 PRO A C 1
ATOM 726 O O . PRO A 1 88 ? 22.177 -0.041 36.053 1.00 63.16 88 PRO A O 1
ATOM 729 N N . PRO A 1 89 ? 23.015 -0.840 37.988 1.00 63.50 89 PRO A N 1
ATOM 730 C CA . PRO A 1 89 ? 24.300 -1.217 37.412 1.00 63.50 89 PRO A CA 1
ATOM 731 C C . PRO A 1 89 ? 24.087 -2.266 36.312 1.00 63.50 89 PRO A C 1
ATOM 733 O O . PRO A 1 89 ? 23.501 -3.325 36.542 1.00 63.50 89 PRO A O 1
ATOM 736 N N . ILE A 1 90 ? 24.522 -1.936 35.096 1.00 59.75 90 ILE A N 1
ATOM 737 C CA . ILE A 1 90 ? 24.348 -2.761 33.899 1.00 59.75 90 ILE A CA 1
ATOM 738 C C . ILE A 1 90 ? 25.304 -3.954 34.010 1.00 59.75 90 ILE A C 1
ATOM 740 O O . ILE A 1 90 ? 26.518 -3.778 33.940 1.00 59.75 90 ILE A O 1
ATOM 744 N N . ALA A 1 91 ? 24.768 -5.160 34.194 1.00 60.59 91 ALA A N 1
ATOM 745 C CA . ALA A 1 91 ? 25.547 -6.388 34.073 1.00 60.59 91 ALA A CA 1
ATOM 746 C C . ALA A 1 91 ? 25.771 -6.705 32.584 1.00 60.59 91 ALA A C 1
ATOM 748 O O . ALA A 1 91 ? 24.819 -6.696 31.801 1.00 60.59 91 ALA A O 1
ATOM 749 N N . GLU A 1 92 ? 27.019 -6.968 32.193 1.00 52.84 92 GLU A N 1
ATOM 750 C CA . GLU A 1 92 ? 27.379 -7.427 30.848 1.00 52.84 92 GLU A CA 1
ATOM 751 C C . GLU A 1 92 ? 26.661 -8.742 30.525 1.00 52.84 92 GLU A C 1
ATOM 753 O O . GLU A 1 92 ? 26.924 -9.784 31.125 1.00 52.84 92 GLU A O 1
ATOM 758 N N . VAL A 1 93 ? 25.745 -8.693 29.559 1.00 57.44 93 VAL A N 1
ATOM 759 C CA . VAL A 1 93 ? 25.084 -9.883 29.020 1.00 57.44 93 VAL A CA 1
ATOM 760 C C . VAL A 1 93 ? 25.790 -10.271 27.726 1.00 57.44 93 VAL A C 1
ATOM 762 O O . VAL A 1 93 ? 25.673 -9.574 26.719 1.00 57.44 93 VAL A O 1
ATOM 765 N N . SER A 1 94 ? 26.501 -11.398 27.747 1.00 46.81 94 SER A N 1
ATOM 766 C CA . SER A 1 94 ? 26.984 -12.081 26.546 1.00 46.81 94 SER A CA 1
ATOM 767 C C . SER A 1 94 ? 26.009 -13.205 26.205 1.00 46.81 94 SER A C 1
ATOM 769 O O . SER A 1 94 ? 26.054 -14.270 26.815 1.00 46.81 94 SER A O 1
ATOM 771 N N . CYS A 1 95 ? 25.100 -12.960 25.262 1.00 37.06 95 CYS A N 1
ATOM 772 C CA . CYS A 1 95 ? 24.296 -14.014 24.645 1.00 37.06 95 CYS A CA 1
ATOM 773 C C . CYS A 1 95 ? 24.375 -13.885 23.124 1.00 37.06 95 CYS A C 1
ATOM 775 O O . CYS A 1 95 ? 24.249 -12.788 22.573 1.00 37.06 95 CYS A O 1
ATOM 777 N N . GLU A 1 96 ? 24.578 -15.014 22.447 1.00 53.69 96 GLU A N 1
ATOM 778 C CA . GLU A 1 96 ? 24.618 -15.084 20.991 1.00 53.69 96 GLU A CA 1
ATOM 779 C C . GLU A 1 96 ? 23.244 -14.781 20.372 1.00 53.69 96 GLU A C 1
ATOM 781 O O . GLU A 1 96 ? 22.204 -15.295 20.779 1.00 53.69 96 GLU A O 1
ATOM 786 N N . LEU A 1 97 ? 23.268 -13.947 19.329 1.00 47.22 97 LEU A N 1
ATOM 787 C CA . LEU A 1 97 ? 22.133 -13.389 18.579 1.00 47.22 97 LEU A CA 1
ATOM 788 C C . LEU A 1 97 ? 21.221 -14.438 17.897 1.00 47.22 97 LEU A C 1
ATOM 790 O O . LEU A 1 97 ? 20.207 -14.078 17.298 1.00 47.22 97 LEU A O 1
ATOM 794 N N . ALA A 1 98 ? 21.573 -15.724 17.952 1.00 47.19 98 ALA A N 1
ATOM 795 C CA . ALA A 1 98 ? 20.916 -16.791 17.202 1.00 47.19 98 ALA A CA 1
ATOM 796 C C . ALA A 1 98 ? 19.521 -17.184 17.737 1.00 47.19 98 ALA A C 1
ATOM 798 O O . ALA A 1 98 ? 18.755 -17.803 17.003 1.00 47.19 98 ALA A O 1
ATOM 799 N N . GLU A 1 99 ? 19.149 -16.797 18.963 1.00 48.91 99 GLU A N 1
ATOM 800 C CA . GLU A 1 99 ? 17.917 -17.280 19.619 1.00 48.91 99 GLU A CA 1
ATOM 801 C C . GLU A 1 99 ? 16.701 -16.331 19.587 1.00 48.91 99 GLU A C 1
ATOM 803 O O . GLU A 1 99 ? 15.683 -16.597 20.223 1.00 48.91 99 GLU A O 1
ATOM 808 N N . LEU A 1 100 ? 16.716 -15.237 18.819 1.00 51.59 100 LEU A N 1
ATOM 809 C CA . LEU A 1 100 ? 15.514 -14.398 18.659 1.00 51.59 100 LEU A CA 1
ATOM 810 C C . LEU A 1 100 ? 14.645 -14.870 17.484 1.00 51.59 100 LEU A C 1
ATOM 812 O O . LEU A 1 100 ? 14.539 -14.227 16.438 1.00 51.59 100 LEU A O 1
ATOM 816 N N . GLY A 1 101 ? 14.010 -16.025 17.690 1.00 42.78 101 GLY A N 1
ATOM 817 C CA . GLY A 1 101 ? 13.013 -16.617 16.802 1.00 42.78 101 GLY A CA 1
ATOM 818 C C . GLY A 1 101 ? 11.628 -15.953 16.865 1.00 42.78 101 GLY A C 1
ATOM 819 O O . GLY A 1 101 ? 11.204 -15.407 17.881 1.00 42.78 101 GLY A O 1
ATOM 820 N N . GLY A 1 102 ? 10.897 -16.062 15.749 1.00 47.84 102 GLY A N 1
ATOM 821 C CA . GLY A 1 102 ? 9.432 -15.982 15.704 1.00 47.84 102 GLY A CA 1
ATOM 822 C C . GLY A 1 102 ? 8.833 -14.576 15.652 1.00 47.84 102 GLY A C 1
ATOM 823 O O . GLY A 1 102 ? 8.355 -14.039 16.653 1.00 47.84 102 GLY A O 1
ATOM 824 N N . ARG A 1 103 ? 8.759 -13.974 14.458 1.00 45.72 103 ARG A N 1
ATOM 825 C CA . ARG A 1 103 ? 7.983 -12.740 14.274 1.00 45.72 103 ARG A CA 1
ATOM 826 C C . ARG A 1 103 ? 6.489 -13.074 14.311 1.00 45.72 103 ARG A C 1
ATOM 828 O O . ARG A 1 103 ? 5.938 -13.541 13.325 1.00 45.72 103 ARG A O 1
ATOM 835 N N . ARG A 1 104 ? 5.878 -12.808 15.465 1.00 50.62 104 ARG A N 1
ATOM 836 C CA . ARG A 1 104 ? 4.440 -12.893 15.743 1.00 50.62 104 ARG A CA 1
ATOM 837 C C . ARG A 1 104 ? 3.624 -12.147 14.681 1.00 50.62 104 ARG A C 1
ATOM 839 O O . ARG A 1 104 ? 3.767 -10.931 14.514 1.00 50.62 104 ARG A O 1
ATOM 846 N N . ASP A 1 105 ? 2.787 -12.895 13.973 1.00 45.06 105 ASP A N 1
ATOM 847 C CA . ASP A 1 105 ? 1.570 -12.389 13.352 1.00 45.06 105 ASP A CA 1
ATOM 848 C C . ASP A 1 105 ? 0.661 -11.892 14.480 1.00 45.06 105 ASP A C 1
ATOM 850 O O . ASP A 1 105 ? 0.346 -12.643 15.398 1.00 45.06 105 ASP A O 1
ATOM 854 N N . TYR A 1 106 ? 0.313 -10.605 14.468 1.00 47.28 106 TYR A N 1
ATOM 855 C CA . TYR A 1 106 ? -0.573 -10.039 15.479 1.00 47.28 106 TYR A CA 1
ATOM 856 C C . TYR A 1 106 ? -1.986 -9.911 14.930 1.00 47.28 106 TYR A C 1
ATOM 858 O O . TYR A 1 106 ? -2.231 -9.271 13.904 1.00 47.28 106 TYR A O 1
ATOM 866 N N . GLU A 1 107 ? -2.850 -10.576 15.679 1.00 41.66 107 GLU A N 1
ATOM 867 C CA . GLU A 1 107 ? -4.291 -10.726 15.624 1.00 41.66 107 GLU A CA 1
ATOM 868 C C . GLU A 1 107 ? -5.050 -9.407 15.414 1.00 41.66 107 GLU A C 1
ATOM 870 O O . GLU A 1 107 ? -4.724 -8.358 15.979 1.00 41.66 107 GLU A O 1
ATOM 875 N N . CYS A 1 108 ? -6.078 -9.491 14.573 1.00 32.66 108 CYS A N 1
ATOM 876 C CA . CYS A 1 108 ? -7.056 -8.450 14.285 1.00 32.66 108 CYS A CA 1
ATOM 877 C C . CYS A 1 108 ? -7.993 -8.352 15.499 1.00 32.66 108 CYS A C 1
ATOM 879 O O . CYS A 1 108 ? -8.897 -9.165 15.653 1.00 32.66 108 CYS A O 1
ATOM 881 N N . LEU A 1 109 ? -7.740 -7.392 16.394 1.00 37.25 109 LEU A N 1
ATOM 882 C CA . LEU A 1 109 ? -8.690 -7.054 17.453 1.00 37.25 109 LEU A CA 1
ATOM 883 C C . LEU A 1 109 ? -9.874 -6.318 16.822 1.00 37.25 109 LEU A C 1
ATOM 885 O O . LEU A 1 109 ? -9.744 -5.177 16.370 1.00 37.25 109 LEU A O 1
ATOM 889 N N . GLU A 1 110 ? -11.007 -7.014 16.788 1.00 42.41 110 GLU A N 1
ATOM 890 C CA . GLU A 1 110 ? -12.336 -6.502 16.484 1.00 42.41 110 GLU A CA 1
ATOM 891 C C . GLU A 1 110 ? -12.664 -5.296 17.364 1.00 42.41 110 GLU A C 1
ATOM 893 O O . GLU A 1 110 ? -13.072 -5.465 18.502 1.00 42.41 110 GLU A O 1
ATOM 898 N N . VAL A 1 111 ? -12.536 -4.076 16.853 1.00 43.03 111 VAL A N 1
ATOM 899 C CA . VAL A 1 111 ? -13.373 -2.949 17.283 1.00 43.03 111 VAL A CA 1
ATOM 900 C C . VAL A 1 111 ? -13.380 -1.958 16.133 1.00 43.03 111 VAL A C 1
ATOM 902 O O . VAL A 1 111 ? -12.312 -1.602 15.660 1.00 43.03 111 VAL A O 1
ATOM 905 N N . TRP A 1 112 ? -14.559 -1.576 15.650 1.00 29.75 112 TRP A N 1
ATOM 906 C CA . TRP A 1 112 ? -15.045 -0.194 15.490 1.00 29.75 112 TRP A CA 1
ATOM 907 C C . TRP A 1 112 ? -16.433 -0.297 14.838 1.00 29.75 112 TRP A C 1
ATOM 909 O O . TRP A 1 112 ? -16.614 0.047 13.675 1.00 29.75 112 TRP A O 1
ATOM 919 N N . ASN A 1 113 ? -17.402 -0.820 15.600 1.00 31.20 113 ASN A N 1
ATOM 920 C CA . ASN A 1 113 ? -18.817 -0.544 15.369 1.00 31.20 113 ASN A CA 1
ATOM 921 C C . ASN A 1 113 ? -19.248 0.496 16.409 1.00 31.20 113 ASN A C 1
ATOM 923 O O . ASN A 1 113 ? -19.197 0.249 17.615 1.00 31.20 113 ASN A O 1
ATOM 927 N N . THR A 1 114 ? -19.607 1.677 15.934 1.00 34.84 114 THR A N 1
ATOM 928 C CA . THR A 1 114 ? -20.600 2.552 16.556 1.00 34.84 114 THR A CA 1
ATOM 929 C C . THR A 1 114 ? -21.494 3.007 15.426 1.00 34.84 114 THR A C 1
ATOM 931 O O . THR A 1 114 ? -20.923 3.405 14.385 1.00 34.84 114 THR A O 1
#

pLDDT: mean 72.45, std 18.97, range [29.75, 91.69]

Sequence (114 aa):
MLRVGGRIFSDDVIKRLSETIQKEPCLSRRKLSRLVCEWMDWRNQAGRLQEMSCRKALLELDRRKEINLPKVNKHYAFQKVNKPAEAPPIAEVSCELAELGGRRDYECLEVWNT

Secondary structure (DSSP, 8-state):
-EEETTEEE-HHHHHHHHHHHHH-TT--HHHHHHHHHHHTT-B-TTS-B-HHHHHHHHHHHHHTTSS-PPPP----TT----S---PPP-------GGG----PPPP-------

Foldseek 3Di:
DDDFLNDDQDPVNLVVLQVVCVVCVVDDLQNSLVVSQVVVQCADPVSHRPSVSSSRRVVVCCVVVSHPRRDPPPPDVPPPDDDPDPDDPDDDDDDDPPPPDDDDDDDDPDDDDD

Radius of gyration: 19.28 Å; chains: 1; bounding box: 48×31×51 Å